Protein AF-A0AAD8AYY2-F1 (afdb_monomer)

Structure (mmCIF, N/CA/C/O backbone):
data_AF-A0AAD8AYY2-F1
#
_entry.id   AF-A0AAD8AYY2-F1
#
loop_
_atom_site.group_PDB
_atom_site.id
_atom_site.type_symbol
_atom_site.label_atom_id
_atom_site.label_alt_id
_atom_site.label_comp_id
_atom_site.label_asym_id
_atom_site.label_entity_id
_atom_site.label_seq_id
_atom_site.pdbx_PDB_ins_code
_atom_site.Cartn_x
_atom_site.Cartn_y
_atom_site.Cartn_z
_atom_site.occupancy
_atom_site.B_iso_or_equiv
_atom_site.auth_seq_id
_atom_site.auth_comp_id
_atom_site.auth_asym_id
_atom_site.auth_atom_id
_atom_site.pdbx_PDB_model_num
ATOM 1 N N . MET A 1 1 ? -28.891 33.259 -24.095 1.00 40.88 1 MET A N 1
ATOM 2 C CA . MET A 1 1 ? -28.021 34.438 -24.262 1.00 40.88 1 MET A CA 1
ATOM 3 C C . MET A 1 1 ? -26.635 33.946 -24.629 1.00 40.88 1 MET A C 1
ATOM 5 O O . MET A 1 1 ? -25.953 33.370 -23.795 1.00 40.88 1 MET A O 1
ATOM 9 N N . THR A 1 2 ? -26.311 34.085 -25.911 1.00 35.06 2 THR A N 1
ATOM 10 C CA . THR A 1 2 ? -24.965 34.181 -26.503 1.00 35.06 2 THR A CA 1
ATOM 11 C C . THR A 1 2 ? -24.118 35.207 -25.722 1.00 35.06 2 THR A C 1
ATOM 13 O O . THR A 1 2 ? -24.692 36.100 -25.109 1.00 35.06 2 THR A O 1
ATOM 16 N N . THR A 1 3 ? -22.789 35.113 -25.632 1.00 33.78 3 THR A N 1
ATOM 17 C CA . THR A 1 3 ? -21.844 35.307 -26.747 1.00 33.78 3 THR A CA 1
ATOM 18 C C . THR A 1 3 ? -20.438 34.762 -26.448 1.00 33.78 3 THR A C 1
ATOM 20 O O . THR A 1 3 ? -19.913 34.939 -25.351 1.00 33.78 3 THR A O 1
ATOM 23 N N . LEU A 1 4 ? -19.837 34.173 -27.486 1.00 36.28 4 LEU A N 1
ATOM 24 C CA . LEU A 1 4 ? -18.397 34.025 -27.720 1.00 36.28 4 LEU A CA 1
ATOM 25 C C . LEU A 1 4 ? -17.729 35.401 -27.888 1.00 36.28 4 LEU A C 1
ATOM 27 O O . LEU A 1 4 ? -18.353 36.313 -28.432 1.00 36.28 4 LEU A O 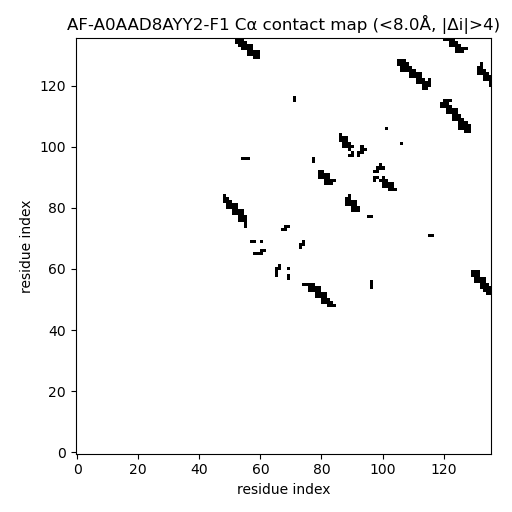1
ATOM 31 N N . THR A 1 5 ? -16.451 35.511 -27.529 1.00 38.94 5 THR A N 1
ATOM 32 C CA . THR A 1 5 ? -15.589 36.622 -27.956 1.00 38.94 5 THR A CA 1
ATOM 33 C C . THR A 1 5 ? -14.303 36.067 -28.563 1.00 38.94 5 THR A C 1
ATOM 35 O O . THR A 1 5 ? -13.390 35.652 -27.853 1.00 38.94 5 THR A O 1
ATOM 38 N N . ASP A 1 6 ? -14.279 36.055 -29.896 1.00 32.97 6 ASP A N 1
ATOM 39 C CA . ASP A 1 6 ? -13.085 36.038 -30.742 1.00 32.97 6 ASP A CA 1
ATOM 40 C C . ASP A 1 6 ? -12.404 37.414 -30.701 1.00 32.97 6 ASP A C 1
ATOM 42 O O . ASP A 1 6 ? -13.086 38.442 -30.701 1.00 32.97 6 ASP A O 1
ATOM 46 N N . CYS A 1 7 ? -11.069 37.446 -30.748 1.00 36.25 7 CYS A N 1
ATOM 47 C CA . CYS A 1 7 ? -10.320 38.666 -31.052 1.00 36.25 7 CYS A CA 1
ATOM 48 C C . CYS A 1 7 ? -9.511 38.486 -32.341 1.00 36.25 7 CYS A C 1
ATOM 50 O O . CYS A 1 7 ? -8.546 37.727 -32.414 1.00 36.25 7 CYS A O 1
ATOM 52 N N . THR A 1 8 ? -9.972 39.229 -33.343 1.00 34.06 8 THR A N 1
ATOM 53 C CA . THR A 1 8 ? -9.539 39.332 -34.735 1.00 34.06 8 THR A CA 1
ATOM 54 C C . THR A 1 8 ? -8.221 40.093 -34.918 1.00 34.06 8 THR A C 1
ATOM 56 O O . THR A 1 8 ? -7.891 41.020 -34.181 1.00 34.06 8 THR A O 1
ATOM 59 N N . ILE A 1 9 ? -7.515 39.697 -35.979 1.00 37.50 9 ILE A N 1
ATOM 60 C CA . ILE A 1 9 ? -6.328 40.298 -36.600 1.00 37.50 9 ILE A CA 1
ATOM 61 C C . ILE A 1 9 ? -6.602 41.733 -37.086 1.00 37.50 9 ILE A C 1
ATOM 63 O O . ILE A 1 9 ? -7.576 41.974 -37.795 1.00 37.50 9 ILE A O 1
ATOM 67 N N . GLY A 1 10 ? -5.692 42.664 -36.788 1.00 32.69 10 GLY A N 1
ATOM 68 C CA . GLY A 1 10 ? -5.649 44.005 -37.378 1.00 32.69 10 GLY A CA 1
ATOM 69 C C . GLY A 1 10 ? -4.328 44.243 -38.109 1.00 32.69 10 GLY A C 1
ATOM 70 O O . GLY A 1 10 ? -3.264 44.214 -37.495 1.00 32.69 10 GLY A O 1
ATOM 71 N N . SER A 1 11 ? -4.415 44.462 -39.420 1.00 31.16 11 SER A N 1
ATOM 72 C CA . SER A 1 11 ? -3.308 44.739 -40.339 1.00 31.16 11 SER A CA 1
ATOM 73 C C . SER A 1 11 ? -3.083 46.244 -40.560 1.00 31.16 11 SER A C 1
ATOM 75 O O . SER A 1 11 ? -4.029 47.024 -40.546 1.00 31.16 11 SER A O 1
ATOM 77 N N . THR A 1 12 ? -1.832 46.568 -40.921 1.00 32.69 12 THR A N 1
ATOM 78 C CA . THR A 1 12 ? -1.355 47.622 -41.853 1.00 32.69 12 THR A CA 1
ATOM 79 C C . THR A 1 12 ? -1.544 49.110 -41.541 1.00 32.69 12 THR A C 1
ATOM 81 O O . THR A 1 12 ? -2.655 49.620 -41.586 1.00 32.69 12 THR A O 1
ATOM 84 N N . THR A 1 13 ? -0.413 49.829 -41.523 1.00 33.78 13 THR A N 1
ATOM 85 C CA . THR A 1 13 ? -0.248 51.110 -42.238 1.00 33.78 13 THR A CA 1
ATOM 86 C C . THR A 1 13 ? 1.161 51.217 -42.829 1.00 33.78 13 THR A C 1
ATOM 88 O O . THR A 1 13 ? 2.159 50.948 -42.162 1.00 33.78 13 THR A O 1
ATOM 91 N N . THR A 1 14 ? 1.175 51.568 -44.111 1.00 35.59 14 THR A N 1
ATOM 92 C CA . THR A 1 14 ? 2.285 51.803 -45.045 1.00 35.59 14 THR A CA 1
ATOM 93 C C . THR A 1 14 ? 2.824 53.225 -44.898 1.00 35.59 14 THR A C 1
ATOM 95 O O . THR A 1 14 ? 2.015 54.113 -44.674 1.00 35.59 14 THR A O 1
ATOM 98 N N . ASP A 1 15 ? 4.120 53.455 -45.145 1.00 34.06 15 ASP A N 1
ATOM 99 C CA . ASP A 1 15 ? 4.583 54.689 -45.797 1.00 34.06 15 ASP A CA 1
ATOM 100 C C . ASP A 1 15 ? 5.902 54.482 -46.561 1.00 34.06 15 ASP A C 1
ATOM 102 O O . ASP A 1 15 ? 6.785 53.724 -46.159 1.00 34.06 15 ASP A O 1
ATOM 106 N N . ASN A 1 16 ? 5.967 55.130 -47.724 1.00 35.06 16 ASN A N 1
ATOM 107 C CA . ASN A 1 16 ? 6.874 54.900 -48.849 1.00 35.06 16 ASN A CA 1
ATOM 108 C C . ASN A 1 16 ? 7.894 56.045 -49.041 1.00 35.06 16 ASN A C 1
ATOM 110 O O . ASN A 1 16 ? 7.622 57.189 -48.690 1.00 35.06 16 ASN A O 1
ATOM 114 N N . ASN A 1 17 ? 8.954 55.713 -49.799 1.00 35.09 17 ASN A N 1
ATOM 115 C CA . ASN A 1 17 ? 9.801 56.541 -50.689 1.00 35.09 17 ASN A CA 1
ATOM 116 C C . ASN A 1 17 ? 11.207 56.958 -50.208 1.00 35.09 17 ASN A C 1
ATOM 118 O O . ASN A 1 17 ? 11.352 57.928 -49.474 1.00 35.09 17 ASN A O 1
ATOM 122 N N . ASN A 1 18 ? 12.249 56.347 -50.806 1.00 31.75 18 ASN A N 1
ATOM 123 C CA . ASN A 1 18 ? 13.247 57.053 -51.639 1.00 31.75 18 ASN A CA 1
ATOM 124 C C . ASN A 1 18 ? 14.066 56.067 -52.526 1.00 31.75 18 ASN A C 1
ATOM 126 O O . ASN A 1 18 ? 14.185 54.889 -52.205 1.00 31.75 18 ASN A O 1
ATOM 130 N N . ILE A 1 19 ? 14.585 56.539 -53.666 1.00 37.41 19 ILE A N 1
ATOM 131 C CA . ILE A 1 19 ? 14.986 55.787 -54.877 1.00 37.41 19 ILE A CA 1
ATOM 132 C C . ILE A 1 19 ? 16.510 55.482 -55.003 1.00 37.41 19 ILE A C 1
ATOM 134 O O . ILE A 1 19 ? 17.300 56.395 -54.816 1.00 37.41 19 ILE A O 1
ATOM 138 N N . LYS A 1 20 ? 16.838 54.224 -55.419 1.00 34.81 20 LYS A N 1
ATOM 139 C CA . LYS A 1 20 ? 17.960 53.601 -56.229 1.00 34.81 20 LYS A CA 1
ATOM 140 C C . LYS A 1 20 ? 19.448 54.041 -56.050 1.00 34.81 20 LYS A C 1
ATOM 142 O O . LYS A 1 20 ? 19.672 55.203 -55.755 1.00 34.81 20 LYS A O 1
ATOM 147 N N . PRO A 1 21 ? 20.488 53.194 -56.337 1.00 39.06 21 PRO A N 1
ATOM 148 C CA . PRO A 1 21 ? 20.553 52.205 -57.435 1.00 39.06 21 PRO A CA 1
ATOM 149 C C . PRO A 1 21 ? 21.248 50.843 -57.166 1.00 39.06 21 PRO A C 1
ATOM 151 O O . PRO A 1 21 ? 21.783 50.557 -56.104 1.00 39.06 21 PRO A O 1
AT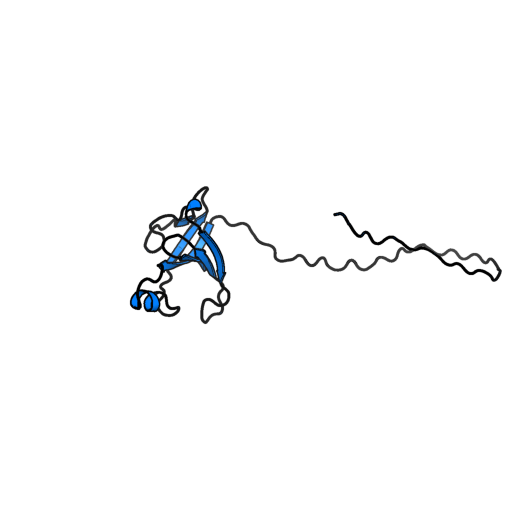OM 154 N N . LEU A 1 22 ? 21.170 50.010 -58.209 1.00 45.12 22 LEU A N 1
ATOM 155 C CA . LEU A 1 22 ? 21.664 48.646 -58.405 1.00 45.12 22 LEU A CA 1
ATOM 156 C C . LEU A 1 22 ? 23.199 48.525 -58.312 1.00 45.12 22 LEU A C 1
ATOM 158 O O . LEU A 1 22 ? 23.908 49.172 -59.080 1.00 45.12 22 LEU A O 1
ATOM 162 N N . SER A 1 23 ? 23.684 47.608 -57.476 1.00 40.25 23 SER A N 1
ATOM 163 C CA . SER A 1 23 ? 24.965 46.924 -57.672 1.00 40.25 23 SER A CA 1
ATOM 164 C C . SER A 1 23 ? 24.851 45.464 -57.229 1.00 40.25 23 SER A C 1
ATOM 166 O O . SER A 1 23 ? 24.357 45.142 -56.149 1.00 40.25 23 SER A O 1
ATOM 168 N N . GLU A 1 24 ? 25.253 44.577 -58.133 1.00 44.34 24 GLU A N 1
ATOM 169 C CA . GLU A 1 24 ? 25.382 43.140 -57.932 1.00 44.34 24 GLU A CA 1
ATOM 170 C C . GLU A 1 24 ? 26.362 42.836 -56.796 1.00 44.34 24 GLU A C 1
ATOM 172 O O . GLU A 1 24 ? 27.479 43.349 -56.780 1.00 44.34 24 GLU A O 1
ATOM 177 N N . MET A 1 25 ? 25.983 41.939 -55.888 1.00 38.97 25 MET A N 1
ATOM 178 C CA . MET A 1 25 ? 26.955 41.111 -55.182 1.00 38.97 25 MET A CA 1
ATOM 179 C C . MET A 1 25 ? 26.265 39.824 -54.735 1.00 38.97 25 MET A C 1
ATOM 181 O O . MET A 1 25 ? 25.338 39.820 -53.928 1.00 38.97 25 MET A O 1
ATOM 185 N N . THR A 1 26 ? 26.717 38.723 -55.314 1.00 47.38 26 THR A N 1
ATOM 186 C CA . THR A 1 26 ? 26.386 37.340 -54.978 1.00 47.38 26 THR A CA 1
ATOM 187 C C . THR A 1 26 ? 26.496 37.091 -53.470 1.00 47.38 26 THR A C 1
ATOM 189 O O . THR A 1 26 ? 27.598 37.061 -52.924 1.00 47.38 26 THR A O 1
ATOM 192 N N . GLY A 1 27 ? 25.362 36.900 -52.795 1.00 34.75 27 GLY A N 1
ATOM 193 C CA . GLY A 1 27 ? 25.295 36.569 -51.373 1.00 34.75 27 GLY A CA 1
ATOM 194 C C . GLY A 1 27 ? 24.557 35.253 -51.167 1.00 34.75 27 GLY A C 1
ATOM 195 O O . GLY A 1 27 ? 23.347 35.182 -51.354 1.00 34.75 27 GLY A O 1
ATOM 196 N N . SER A 1 28 ? 25.302 34.210 -50.806 1.00 48.53 28 SER A N 1
ATOM 197 C CA . SER A 1 28 ? 24.789 32.895 -50.412 1.00 48.53 28 SER A CA 1
ATOM 198 C C . SER A 1 28 ? 23.692 33.030 -49.346 1.00 48.53 28 SER A C 1
ATOM 200 O O . SER A 1 28 ? 23.923 33.616 -48.286 1.00 48.53 28 SER A O 1
ATOM 202 N N . VAL A 1 29 ? 22.504 32.479 -49.612 1.00 40.69 29 VAL A N 1
ATOM 203 C CA . VAL A 1 29 ? 21.403 32.393 -48.641 1.00 40.69 29 VAL A CA 1
ATOM 204 C C . VAL A 1 29 ? 21.779 31.359 -47.577 1.00 40.69 29 VAL A C 1
ATOM 206 O O . VAL A 1 29 ? 21.411 30.190 -47.659 1.00 40.69 29 VAL A O 1
ATOM 209 N N . HIS A 1 30 ? 22.529 31.775 -46.558 1.00 54.44 30 HIS A N 1
ATOM 210 C CA . HIS A 1 30 ? 22.638 31.004 -45.325 1.00 54.44 30 HIS A CA 1
ATOM 211 C C . HIS A 1 30 ? 21.380 31.263 -44.502 1.00 54.44 30 HIS A C 1
ATOM 213 O O . HIS A 1 30 ? 21.202 32.325 -43.908 1.00 54.44 30 HIS A O 1
ATOM 219 N N . SER A 1 31 ? 20.491 30.270 -44.492 1.00 54.41 31 SER A N 1
ATOM 220 C CA . SER A 1 31 ? 19.408 30.198 -43.514 1.00 54.41 31 SER A CA 1
ATOM 221 C C . SER A 1 31 ? 20.016 30.295 -42.109 1.00 54.41 31 SER A C 1
ATOM 223 O O . SER A 1 31 ? 20.990 29.584 -41.844 1.00 54.41 31 SER A O 1
ATOM 225 N N . PRO A 1 32 ? 19.491 31.127 -41.193 1.00 51.84 32 PRO A N 1
ATOM 226 C CA . PRO A 1 32 ? 19.959 31.115 -39.819 1.00 51.84 32 PRO A CA 1
ATOM 227 C C . PRO A 1 32 ? 19.558 29.773 -39.201 1.00 51.84 32 PRO A C 1
ATOM 229 O O . PRO A 1 32 ? 18.406 29.566 -38.823 1.00 51.84 32 PRO A O 1
ATOM 232 N N . THR A 1 33 ? 20.503 28.835 -39.113 1.00 60.81 33 THR A N 1
ATOM 233 C CA . THR A 1 33 ? 20.370 27.662 -38.250 1.00 60.81 33 THR A CA 1
ATOM 234 C C . THR A 1 33 ? 20.326 28.168 -36.821 1.00 60.81 33 THR A C 1
ATOM 236 O O . THR A 1 33 ? 21.356 28.393 -36.186 1.00 60.81 33 THR A O 1
ATOM 239 N N . SER A 1 34 ? 19.111 28.396 -36.332 1.00 66.69 34 SER A N 1
ATOM 240 C CA . SER A 1 34 ? 18.849 28.603 -34.919 1.00 66.69 34 SER A CA 1
ATOM 241 C C . SER A 1 34 ? 19.452 27.402 -34.183 1.00 66.69 34 SER A C 1
ATOM 243 O O . SER A 1 34 ? 19.163 26.264 -34.573 1.00 66.69 34 SER A O 1
ATOM 245 N N . PRO A 1 35 ? 20.303 27.596 -33.161 1.00 64.75 35 PRO A N 1
ATOM 246 C CA . PRO A 1 35 ? 20.764 26.479 -32.357 1.00 64.75 35 PRO A CA 1
ATOM 247 C C . PRO A 1 35 ? 19.527 25.806 -31.765 1.00 64.75 35 PRO A C 1
ATOM 249 O O . PRO A 1 35 ? 18.757 26.422 -31.027 1.00 64.75 35 PRO A O 1
ATOM 252 N N . LYS A 1 36 ? 19.292 24.557 -32.174 1.00 65.69 36 LYS A N 1
ATOM 253 C CA . LYS A 1 36 ? 18.173 23.739 -31.713 1.00 65.69 36 LYS A CA 1
ATOM 254 C C . LYS A 1 36 ? 18.318 23.639 -30.197 1.00 65.69 36 LYS A C 1
ATOM 256 O O . LYS A 1 36 ? 19.254 22.998 -29.720 1.00 65.69 36 LYS A O 1
ATOM 261 N N . ALA A 1 37 ? 17.457 24.338 -29.456 1.00 68.19 37 ALA A N 1
ATOM 262 C CA . ALA A 1 37 ? 17.470 24.280 -28.002 1.00 68.19 37 ALA A CA 1
ATOM 263 C C . ALA A 1 37 ? 17.421 22.801 -27.586 1.00 68.19 37 ALA A C 1
ATOM 265 O O . ALA A 1 37 ? 16.656 22.038 -28.192 1.00 68.19 37 ALA A O 1
ATOM 266 N N . PRO A 1 38 ? 18.248 22.361 -26.623 1.00 67.38 38 PRO A N 1
ATOM 267 C CA . PRO A 1 38 ? 18.218 20.977 -26.191 1.00 67.38 38 PRO A CA 1
ATOM 268 C C . PRO A 1 38 ? 16.795 20.667 -25.729 1.00 67.38 38 PRO A C 1
ATOM 270 O O . PRO A 1 38 ? 16.271 21.328 -24.832 1.00 67.38 38 PRO A O 1
ATOM 273 N N . MET A 1 39 ? 16.153 19.696 -26.386 1.00 69.75 39 MET A N 1
ATOM 274 C CA . MET A 1 39 ? 14.872 19.155 -25.943 1.00 69.75 39 MET A CA 1
ATOM 275 C C . MET A 1 39 ? 15.061 18.713 -24.497 1.00 69.75 39 MET A C 1
ATOM 277 O O . MET A 1 39 ? 15.738 17.719 -24.236 1.00 69.75 39 MET A O 1
ATOM 281 N N . GLN A 1 40 ? 14.495 19.466 -23.555 1.00 66.75 40 GLN A N 1
ATOM 282 C CA . GLN A 1 40 ? 14.406 19.030 -22.172 1.00 66.75 40 GLN A CA 1
ATOM 283 C C . GLN A 1 40 ? 13.468 17.826 -22.157 1.00 66.75 40 GLN A C 1
ATOM 285 O O . GLN A 1 40 ? 12.247 17.957 -22.123 1.00 66.75 40 GLN A O 1
ATOM 290 N N . THR A 1 41 ? 14.033 16.626 -22.263 1.00 77.00 41 THR A N 1
ATOM 291 C CA . THR A 1 41 ? 13.281 15.405 -22.007 1.00 77.00 41 THR A CA 1
ATOM 292 C C . THR A 1 41 ? 12.934 15.404 -20.530 1.00 77.00 41 THR A C 1
ATOM 294 O O . THR A 1 41 ? 13.829 15.297 -19.691 1.00 77.00 41 THR A O 1
ATOM 297 N N . GLY A 1 42 ? 11.646 15.569 -20.230 1.00 82.50 42 GLY A N 1
ATOM 298 C CA . GLY A 1 42 ? 11.125 15.490 -18.873 1.00 82.50 42 GLY A CA 1
ATOM 299 C C . GLY A 1 42 ? 11.362 14.118 -18.225 1.00 82.50 42 GLY A C 1
ATOM 300 O O . GLY A 1 42 ? 11.940 13.217 -18.847 1.00 82.50 42 GLY A O 1
ATOM 301 N N . PRO A 1 43 ? 10.912 13.941 -16.972 1.00 83.56 43 PRO A N 1
ATOM 302 C CA . PRO A 1 43 ? 11.084 12.695 -16.237 1.00 83.56 43 PRO A CA 1
ATOM 303 C C . PRO A 1 43 ? 10.581 11.492 -17.044 1.00 83.56 43 PRO A C 1
ATOM 305 O O . PRO A 1 43 ? 9.429 11.450 -17.479 1.00 83.56 43 PRO A O 1
ATOM 308 N N . LYS A 1 44 ? 11.463 10.513 -17.263 1.00 87.44 44 LYS A N 1
ATOM 309 C CA . LYS A 1 44 ? 11.122 9.256 -17.933 1.00 87.44 44 LYS A CA 1
ATOM 310 C C . LYS A 1 44 ? 10.699 8.251 -16.872 1.00 87.44 44 LYS A C 1
ATOM 312 O O . LYS A 1 44 ? 11.495 7.910 -16.001 1.00 87.44 44 LYS A O 1
ATOM 317 N N . HIS A 1 45 ? 9.471 7.763 -16.966 1.00 85.88 45 HIS A N 1
ATOM 318 C CA . HIS A 1 45 ? 8.951 6.741 -16.064 1.00 85.88 45 HIS A CA 1
ATOM 319 C C . HIS A 1 45 ? 8.967 5.383 -16.763 1.00 85.88 45 HIS A C 1
ATOM 321 O O . HIS A 1 45 ? 8.647 5.284 -17.949 1.00 85.88 45 HIS A O 1
ATOM 327 N N . LYS A 1 46 ? 9.349 4.338 -16.028 1.00 91.81 46 LYS A N 1
ATOM 328 C CA . LYS A 1 46 ? 9.255 2.951 -16.483 1.00 91.81 46 LYS A CA 1
ATOM 329 C C . LYS A 1 46 ? 8.024 2.323 -15.847 1.00 91.81 46 LYS A C 1
ATOM 331 O O . LYS A 1 46 ? 7.846 2.422 -14.637 1.00 91.81 46 LYS A O 1
ATOM 336 N N . LEU A 1 47 ? 7.208 1.663 -16.660 1.00 91.88 47 LEU A N 1
ATOM 337 C CA . LEU A 1 47 ? 6.087 0.887 -16.153 1.00 91.88 47 LEU A CA 1
ATOM 338 C C . LEU A 1 47 ? 6.613 -0.350 -15.417 1.00 91.88 47 LEU A C 1
ATOM 340 O O . LEU A 1 47 ? 7.469 -1.073 -15.935 1.00 91.88 47 LEU A O 1
ATOM 344 N N . ILE A 1 48 ? 6.117 -0.556 -14.203 1.00 94.25 48 ILE A N 1
ATOM 345 C CA . ILE A 1 48 ? 6.443 -1.697 -13.355 1.00 94.25 48 ILE A CA 1
ATOM 346 C C . ILE A 1 48 ? 5.152 -2.429 -13.006 1.00 94.25 48 ILE A C 1
ATOM 348 O O . ILE A 1 48 ? 4.124 -1.800 -12.775 1.00 94.25 48 ILE A O 1
ATOM 352 N N . TYR A 1 49 ? 5.230 -3.753 -12.975 1.00 96.06 49 TYR A N 1
ATOM 353 C CA . TYR A 1 49 ? 4.135 -4.630 -12.551 1.00 96.06 49 TYR A CA 1
ATOM 354 C C . TYR A 1 49 ? 4.525 -5.465 -11.337 1.00 96.06 49 TYR A C 1
ATOM 356 O O . TYR A 1 49 ? 3.689 -6.134 -10.747 1.00 96.06 49 TYR A O 1
ATOM 364 N N . GLU A 1 50 ? 5.804 -5.434 -10.972 1.00 96.62 50 GLU A N 1
ATOM 365 C CA . GLU A 1 50 ? 6.335 -6.167 -9.845 1.00 96.62 50 GLU A CA 1
ATOM 366 C C . GLU A 1 50 ? 7.503 -5.394 -9.232 1.00 96.62 50 GLU A C 1
ATOM 368 O O . GLU A 1 50 ? 8.351 -4.877 -9.968 1.00 96.62 50 GLU A O 1
ATOM 373 N N . ALA A 1 51 ? 7.533 -5.285 -7.904 1.00 95.38 51 ALA A N 1
ATOM 374 C CA . ALA A 1 51 ? 8.596 -4.593 -7.183 1.00 95.38 51 ALA A CA 1
ATOM 375 C C . ALA A 1 51 ? 8.725 -5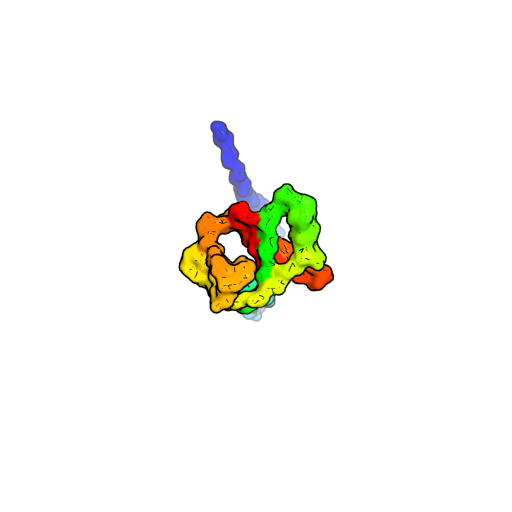.068 -5.733 1.00 95.38 51 ALA A C 1
ATOM 377 O O . ALA A 1 51 ? 7.725 -5.357 -5.074 1.00 95.38 51 ALA A O 1
ATOM 378 N N . ASP A 1 52 ? 9.957 -5.079 -5.228 1.00 95.94 52 ASP A N 1
ATOM 379 C CA . ASP A 1 52 ? 10.236 -5.155 -3.795 1.00 95.94 52 ASP A CA 1
ATOM 380 C C . ASP A 1 52 ? 10.026 -3.771 -3.170 1.00 95.94 52 ASP A C 1
ATOM 382 O O . ASP A 1 52 ? 10.668 -2.797 -3.567 1.00 95.94 52 ASP A O 1
ATOM 386 N N . VAL A 1 53 ? 9.116 -3.684 -2.203 1.00 93.94 53 VAL A N 1
ATOM 387 C CA . VAL A 1 53 ? 8.734 -2.445 -1.515 1.00 93.94 53 VAL A CA 1
ATOM 388 C C . VAL A 1 53 ? 8.567 -2.690 -0.019 1.00 93.94 53 VAL A C 1
ATOM 390 O O . VAL A 1 53 ? 8.363 -3.816 0.443 1.00 93.94 53 VAL A O 1
ATOM 393 N N . GLN A 1 54 ? 8.631 -1.620 0.761 1.00 93.94 54 GLN A N 1
ATOM 394 C CA . GLN A 1 54 ? 8.208 -1.629 2.153 1.00 93.94 54 GLN A CA 1
ATOM 395 C C . GLN A 1 54 ? 6.726 -1.262 2.229 1.00 93.94 54 GLN A C 1
ATOM 397 O O . GLN A 1 54 ? 6.292 -0.270 1.646 1.00 93.94 54 GLN A O 1
ATOM 402 N N . VAL A 1 55 ? 5.956 -2.048 2.979 1.00 93.44 55 VAL A N 1
ATOM 403 C CA . VAL A 1 55 ? 4.516 -1.868 3.162 1.00 93.44 55 VAL A CA 1
ATOM 404 C C . VAL A 1 55 ? 4.198 -1.524 4.609 1.00 93.44 55 VAL A C 1
ATOM 406 O O . VAL A 1 55 ? 4.724 -2.132 5.540 1.00 93.44 55 VAL A O 1
ATOM 409 N N . CYS A 1 56 ? 3.305 -0.561 4.808 1.00 91.62 56 CYS A N 1
ATOM 410 C CA . CYS A 1 56 ? 2.733 -0.247 6.111 1.00 91.62 56 CYS A CA 1
ATOM 411 C C . CYS A 1 56 ? 1.213 -0.122 5.995 1.00 91.62 56 CYS A C 1
ATOM 413 O O . CYS A 1 56 ? 0.709 0.547 5.091 1.00 91.62 56 CYS A O 1
ATOM 415 N N . ARG A 1 57 ? 0.477 -0.738 6.924 1.00 90.25 57 ARG A N 1
ATOM 416 C CA . ARG A 1 57 ? -0.983 -0.628 6.993 1.00 90.25 57 ARG A CA 1
ATOM 417 C C . ARG A 1 57 ? -1.402 0.320 8.108 1.00 90.25 57 ARG A C 1
ATOM 419 O O . ARG A 1 57 ? -0.953 0.195 9.245 1.00 90.25 57 ARG A O 1
ATOM 426 N N . LEU A 1 58 ? -2.305 1.240 7.787 1.00 88.06 58 LEU A N 1
ATOM 427 C CA . LEU A 1 58 ? -2.967 2.114 8.747 1.00 88.06 58 LEU A CA 1
ATOM 428 C C . LEU A 1 58 ? -4.444 1.766 8.789 1.00 88.06 58 LEU A C 1
ATOM 430 O O . LEU A 1 58 ? -5.124 1.908 7.783 1.00 88.06 58 LEU A O 1
ATOM 434 N N . ASN A 1 59 ? -4.962 1.380 9.948 1.00 85.44 59 ASN A N 1
ATOM 435 C CA . ASN A 1 59 ? -6.404 1.188 10.104 1.00 85.44 59 ASN A CA 1
ATOM 436 C C . ASN A 1 59 ? -7.089 2.542 10.317 1.00 85.44 59 ASN A C 1
ATOM 438 O O . ASN A 1 59 ? -6.509 3.424 10.960 1.00 85.44 59 ASN A O 1
ATOM 442 N N . HIS A 1 60 ? -8.334 2.700 9.861 1.00 78.44 60 HIS A N 1
ATOM 443 C CA . HIS A 1 60 ? -9.143 3.867 10.218 1.00 78.44 60 HIS A CA 1
ATOM 444 C C . HIS A 1 60 ? -9.146 4.059 11.747 1.00 78.44 60 HIS A C 1
ATOM 446 O O . HIS A 1 60 ? -9.520 3.174 12.520 1.00 78.44 60 HIS A O 1
ATOM 452 N N . THR A 1 61 ? -8.660 5.211 12.210 1.00 66.81 61 THR A N 1
ATOM 453 C CA . THR A 1 61 ? -8.454 5.491 13.634 1.00 66.81 61 THR A CA 1
ATOM 454 C C . THR A 1 61 ? -9.786 5.682 14.346 1.00 66.81 61 THR A C 1
ATOM 456 O O . THR A 1 61 ? -10.355 6.768 14.345 1.00 66.81 61 THR A O 1
ATOM 459 N N . ARG A 1 62 ? -10.270 4.632 15.016 1.00 66.94 62 ARG A N 1
ATOM 460 C CA . ARG A 1 62 ? -11.494 4.700 15.834 1.00 66.94 62 ARG A CA 1
ATOM 461 C C . ARG A 1 62 ? -11.225 4.999 17.317 1.00 66.94 62 ARG A C 1
ATOM 463 O O . ARG A 1 62 ? -12.133 5.426 18.016 1.00 66.94 62 ARG A O 1
ATOM 470 N N . THR A 1 63 ? -9.984 4.835 17.798 1.00 72.69 63 THR A N 1
ATOM 471 C CA . THR A 1 63 ? -9.606 5.035 19.217 1.00 72.69 63 THR A CA 1
ATOM 472 C C . THR A 1 63 ? -8.301 5.830 19.387 1.00 72.69 63 THR A C 1
ATOM 474 O O . THR A 1 63 ? -7.511 5.952 18.449 1.00 72.69 63 THR A O 1
ATOM 477 N N . ILE A 1 64 ? -8.042 6.358 20.594 1.00 74.38 64 ILE A N 1
ATOM 478 C CA . ILE A 1 64 ? -6.782 7.055 20.936 1.00 74.38 64 ILE A CA 1
ATOM 479 C C . ILE A 1 64 ? -5.571 6.121 20.778 1.00 74.38 64 ILE A C 1
ATOM 481 O O . ILE A 1 64 ? -4.551 6.535 20.233 1.00 74.38 64 ILE A O 1
ATOM 485 N N . VAL A 1 65 ? -5.700 4.845 21.156 1.00 72.00 65 VAL A N 1
ATOM 486 C CA . VAL A 1 65 ? -4.648 3.833 20.954 1.00 72.00 65 VAL A CA 1
ATOM 487 C C . VAL A 1 65 ? -4.365 3.644 19.466 1.00 72.00 65 VAL A C 1
ATOM 489 O O . VAL A 1 65 ? -3.208 3.662 19.053 1.00 72.00 65 VAL A O 1
ATOM 492 N N . SER A 1 66 ? -5.407 3.570 18.631 1.00 68.12 66 SER A N 1
ATOM 493 C CA . SER A 1 66 ? -5.238 3.518 17.175 1.00 68.12 66 SER A CA 1
ATOM 494 C C . SER A 1 66 ? -4.528 4.765 16.646 1.00 68.12 66 SER A C 1
ATOM 496 O O . SER A 1 66 ? -3.708 4.649 15.744 1.00 68.12 66 SER A O 1
ATOM 498 N N . LYS A 1 67 ? -4.793 5.957 17.202 1.00 73.25 67 LYS A N 1
ATOM 499 C CA . LYS A 1 67 ? -4.077 7.192 16.826 1.00 73.25 67 LYS A CA 1
ATOM 500 C C . LYS A 1 67 ? -2.591 7.137 17.187 1.00 73.25 67 LYS A C 1
ATOM 502 O O . LYS A 1 67 ? -1.774 7.591 16.393 1.00 73.25 67 LYS A O 1
ATOM 507 N N . ILE A 1 68 ? -2.246 6.567 18.342 1.00 73.56 68 ILE A N 1
ATOM 508 C CA . ILE A 1 68 ? -0.856 6.392 18.787 1.00 73.56 68 ILE A CA 1
ATOM 509 C C . ILE A 1 68 ? -0.130 5.369 17.900 1.00 73.56 68 ILE A C 1
ATOM 511 O O . ILE A 1 68 ? 0.940 5.675 17.379 1.00 73.56 68 ILE A O 1
ATOM 515 N N . MET A 1 69 ? -0.729 4.203 17.643 1.00 66.69 69 MET A N 1
ATOM 516 C CA . MET A 1 69 ? -0.146 3.160 16.782 1.00 66.69 69 MET A CA 1
ATOM 517 C C . MET A 1 69 ? -0.015 3.607 15.324 1.00 66.69 69 MET A C 1
ATOM 519 O O . MET A 1 69 ? 0.987 3.338 14.670 1.00 66.69 69 MET A O 1
ATOM 523 N N . ASN A 1 70 ? -0.994 4.367 14.830 1.00 69.12 70 ASN A N 1
ATOM 524 C CA . ASN A 1 70 ? -0.931 4.990 13.515 1.00 69.12 70 ASN A CA 1
ATOM 525 C C . ASN A 1 70 ? -0.112 6.284 13.516 1.00 69.12 70 ASN A C 1
ATOM 527 O O . ASN A 1 70 ? -0.101 6.967 12.494 1.00 69.12 70 ASN A O 1
ATOM 531 N N . SER A 1 71 ? 0.550 6.671 14.608 1.00 74.75 71 SER A N 1
ATOM 532 C CA . SER A 1 71 ? 1.487 7.793 14.581 1.00 74.75 71 SER A CA 1
ATOM 533 C C . SER A 1 71 ? 2.752 7.393 13.824 1.00 74.75 71 SER A C 1
ATOM 535 O O . SER A 1 71 ? 3.136 6.226 13.788 1.00 74.75 71 SER A O 1
ATOM 537 N N . ARG A 1 72 ? 3.438 8.372 13.230 1.00 70.38 72 ARG A N 1
ATOM 538 C CA . ARG A 1 72 ? 4.636 8.137 12.407 1.00 70.38 72 ARG A CA 1
ATOM 539 C C . ARG A 1 72 ? 5.735 7.303 13.084 1.00 70.38 72 ARG A C 1
ATOM 541 O O . ARG A 1 72 ? 6.523 6.692 12.380 1.00 70.38 72 ARG A O 1
ATOM 548 N N . TYR A 1 73 ? 5.791 7.295 14.415 1.00 65.19 73 TYR A N 1
ATOM 549 C CA . TYR A 1 73 ? 6.889 6.706 15.182 1.00 65.19 73 TYR A CA 1
ATOM 550 C C . TYR A 1 73 ? 6.680 5.244 15.579 1.00 65.19 73 TYR A C 1
ATOM 552 O O . TYR A 1 73 ? 7.647 4.578 15.924 1.00 65.19 73 TYR A O 1
ATOM 560 N N . LEU A 1 74 ? 5.439 4.753 15.556 1.00 68.75 74 LEU A N 1
ATOM 561 C CA . LEU A 1 74 ? 5.096 3.395 16.004 1.00 68.75 74 LEU A CA 1
ATOM 562 C C . LEU A 1 74 ? 4.607 2.495 14.867 1.00 68.75 74 LEU A C 1
ATOM 564 O O . LEU A 1 74 ? 4.265 1.334 15.087 1.00 68.75 74 LEU A O 1
ATOM 568 N N . ARG A 1 75 ? 4.588 3.023 13.642 1.00 78.62 75 ARG A N 1
ATOM 569 C CA . ARG A 1 75 ? 4.250 2.262 12.445 1.00 78.62 75 ARG A CA 1
ATOM 570 C C . ARG A 1 75 ? 5.346 1.251 12.146 1.00 78.62 75 ARG A C 1
ATOM 572 O O . ARG A 1 75 ? 6.522 1.594 12.051 1.00 78.62 75 ARG A O 1
ATOM 579 N N . ARG A 1 76 ? 4.929 0.008 11.947 1.00 86.62 76 ARG A N 1
ATOM 580 C CA . ARG A 1 76 ? 5.778 -1.069 11.449 1.00 86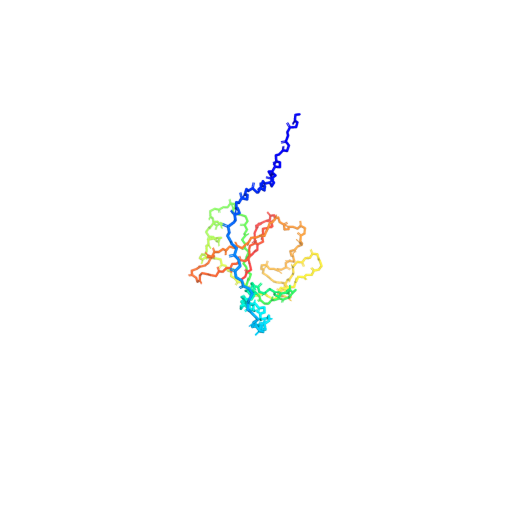.62 76 ARG A CA 1
ATOM 581 C C . ARG A 1 76 ? 5.766 -1.048 9.922 1.00 86.62 76 ARG A C 1
ATOM 583 O O . ARG A 1 76 ? 4.715 -0.818 9.325 1.00 86.62 76 ARG A O 1
ATOM 590 N N . TRP A 1 77 ? 6.925 -1.293 9.324 1.00 90.31 77 TRP A N 1
ATOM 591 C CA . TRP A 1 77 ? 7.078 -1.543 7.895 1.00 90.31 77 TRP A CA 1
ATOM 592 C C . TRP A 1 77 ? 7.471 -3.001 7.686 1.00 90.31 77 TRP A C 1
ATOM 594 O O . TRP A 1 77 ? 8.275 -3.541 8.447 1.00 90.31 77 TRP A O 1
ATOM 604 N N . GLU A 1 78 ? 6.901 -3.629 6.667 1.00 93.44 78 GLU A N 1
ATOM 605 C CA . GLU A 1 78 ? 7.176 -5.013 6.285 1.00 93.44 78 GLU A CA 1
ATOM 606 C C . GLU A 1 78 ? 7.697 -5.040 4.848 1.00 93.44 78 GLU A C 1
ATOM 608 O O . GLU A 1 78 ? 7.213 -4.294 4.000 1.00 93.44 78 GLU A O 1
ATOM 613 N N . SER A 1 79 ? 8.712 -5.855 4.563 1.00 95.06 79 SER A N 1
ATOM 614 C CA . SER A 1 79 ? 9.219 -6.009 3.195 1.00 95.06 79 SER A CA 1
ATOM 615 C C . SER A 1 79 ? 8.336 -6.981 2.427 1.00 95.06 79 SER A C 1
ATOM 617 O O . SER A 1 79 ? 8.156 -8.117 2.860 1.00 95.06 79 SER A O 1
ATOM 619 N N . HIS A 1 80 ? 7.841 -6.553 1.272 1.00 96.19 80 HIS A N 1
ATOM 620 C CA . HIS A 1 80 ? 7.032 -7.376 0.387 1.00 96.19 80 HIS A CA 1
ATOM 621 C C . HIS A 1 80 ? 7.498 -7.227 -1.051 1.00 96.19 80 HIS A C 1
ATOM 623 O O . HIS A 1 80 ? 7.815 -6.130 -1.503 1.00 96.19 80 HIS A O 1
ATOM 629 N N . ARG A 1 81 ? 7.420 -8.322 -1.801 1.00 96.75 81 ARG A N 1
ATOM 630 C CA . ARG A 1 81 ? 7.402 -8.265 -3.258 1.00 96.75 81 ARG A CA 1
ATOM 631 C C . ARG A 1 81 ? 5.954 -8.181 -3.713 1.00 96.75 81 ARG A C 1
ATOM 633 O O . ARG A 1 81 ? 5.168 -9.093 -3.445 1.00 96.75 81 ARG A O 1
ATOM 640 N N . ILE A 1 82 ? 5.590 -7.055 -4.310 1.00 96.94 82 ILE A N 1
ATOM 641 C CA . ILE A 1 82 ? 4.230 -6.746 -4.747 1.00 96.94 82 ILE A CA 1
ATOM 642 C C . ILE A 1 82 ? 4.107 -6.996 -6.233 1.00 96.94 82 ILE A C 1
ATOM 644 O O . ILE A 1 82 ? 4.952 -6.545 -6.997 1.00 96.94 82 ILE A O 1
ATOM 648 N N . VAL A 1 83 ? 3.032 -7.676 -6.619 1.00 97.75 83 VAL A N 1
ATOM 649 C CA . VAL A 1 83 ? 2.628 -7.910 -8.003 1.00 97.75 83 VAL A CA 1
ATOM 650 C C . VAL A 1 83 ? 1.321 -7.164 -8.250 1.00 97.75 83 VAL A C 1
ATOM 652 O O . VAL A 1 83 ? 0.354 -7.322 -7.500 1.00 97.75 83 VAL A O 1
ATOM 655 N N . LEU A 1 84 ? 1.310 -6.348 -9.299 1.00 97.31 84 LEU A N 1
ATOM 656 C CA . LEU A 1 84 ? 0.131 -5.690 -9.844 1.00 97.31 84 LEU A CA 1
ATOM 657 C C . LEU A 1 84 ? -0.494 -6.634 -10.869 1.00 97.31 84 LEU A C 1
ATOM 659 O O . LEU A 1 84 ? -0.053 -6.701 -12.018 1.00 97.31 84 LEU A O 1
ATOM 663 N N . ASP A 1 85 ? -1.477 -7.406 -10.421 1.00 96.31 85 ASP A N 1
ATOM 664 C CA . ASP A 1 85 ? -2.203 -8.357 -11.256 1.00 96.31 85 ASP A CA 1
ATOM 665 C C . ASP A 1 85 ? -3.347 -7.646 -12.003 1.00 96.31 85 ASP A C 1
ATOM 667 O O . ASP A 1 85 ? -3.470 -6.419 -11.958 1.00 96.31 85 ASP A O 1
ATOM 671 N N . HIS A 1 86 ? -4.197 -8.401 -12.699 1.00 96.62 86 HIS A N 1
ATOM 672 C CA . HIS A 1 86 ? -5.279 -7.837 -13.509 1.00 96.62 86 HIS A CA 1
ATOM 673 C C . HIS A 1 86 ? -6.330 -7.071 -12.685 1.00 96.62 86 HIS A C 1
ATOM 675 O O . HIS A 1 86 ? -6.740 -5.983 -13.086 1.00 96.62 86 HIS A O 1
ATOM 681 N N . ASN A 1 87 ? -6.733 -7.614 -11.529 1.00 97.75 87 ASN A N 1
ATOM 682 C CA . ASN A 1 87 ? -7.842 -7.086 -10.715 1.00 97.75 87 ASN A CA 1
ATOM 683 C C . ASN A 1 87 ? -7.449 -6.722 -9.278 1.00 97.75 87 ASN A C 1
ATOM 685 O O . ASN A 1 87 ? -8.266 -6.182 -8.528 1.00 97.75 87 ASN A O 1
ATOM 689 N N . GLU A 1 88 ? -6.224 -7.039 -8.876 1.00 97.69 88 GLU A N 1
ATOM 690 C CA . GLU A 1 88 ? -5.772 -6.882 -7.503 1.00 97.69 88 GLU A CA 1
ATOM 691 C C . GLU A 1 88 ? -4.267 -6.655 -7.426 1.00 97.69 88 GLU A C 1
ATOM 693 O O . GLU A 1 88 ? -3.494 -7.058 -8.296 1.00 97.69 88 GLU A O 1
ATOM 698 N N . MET A 1 89 ? -3.859 -6.035 -6.327 1.00 97.06 89 MET A N 1
ATOM 699 C CA . MET A 1 89 ? -2.474 -5.939 -5.907 1.00 97.06 89 MET A CA 1
ATOM 700 C C . MET A 1 89 ? -2.229 -6.960 -4.799 1.00 97.06 89 MET A C 1
ATOM 702 O O . MET A 1 89 ? -2.894 -6.926 -3.763 1.00 97.06 89 MET A O 1
ATOM 706 N N . ARG A 1 90 ? -1.246 -7.842 -4.973 1.00 97.31 90 ARG A N 1
ATOM 707 C CA . ARG A 1 90 ? -0.953 -8.912 -4.007 1.00 97.31 90 ARG A CA 1
ATOM 708 C C . ARG A 1 90 ? 0.529 -9.008 -3.690 1.00 97.31 90 ARG A C 1
ATOM 710 O O . ARG A 1 90 ? 1.371 -8.646 -4.509 1.00 97.31 90 ARG A O 1
ATOM 717 N N . SER A 1 91 ? 0.853 -9.534 -2.513 1.00 97.06 91 SER A N 1
ATOM 718 C CA . SER A 1 91 ? 2.230 -9.891 -2.180 1.00 97.06 91 SER A CA 1
ATOM 719 C C . SER A 1 91 ? 2.541 -11.327 -2.606 1.00 97.06 91 SER A C 1
ATOM 721 O O . SER A 1 91 ? 1.694 -12.209 -2.481 1.00 97.06 91 SER A O 1
ATOM 723 N N . THR A 1 92 ? 3.764 -11.593 -3.072 1.00 95.88 92 THR A N 1
ATOM 724 C CA . THR A 1 92 ? 4.249 -12.974 -3.261 1.00 95.88 92 THR A CA 1
ATOM 725 C C . THR A 1 92 ? 4.580 -13.662 -1.933 1.00 95.88 92 THR A C 1
ATOM 727 O O . THR A 1 92 ? 4.771 -14.874 -1.904 1.00 95.88 92 THR A O 1
ATOM 730 N N . THR A 1 93 ? 4.646 -12.903 -0.837 1.00 91.50 93 THR A N 1
ATOM 731 C CA . THR A 1 93 ? 4.776 -13.385 0.543 1.00 91.50 93 THR A CA 1
ATOM 732 C C . THR A 1 93 ? 3.547 -12.918 1.333 1.00 91.50 93 THR A C 1
ATOM 734 O O . THR A 1 93 ? 3.625 -11.907 2.039 1.00 91.50 93 THR A O 1
ATOM 737 N N . PRO A 1 94 ? 2.388 -13.585 1.163 1.00 86.62 94 PRO A N 1
ATOM 738 C CA . PRO A 1 94 ? 1.116 -13.144 1.726 1.00 86.62 94 PRO A CA 1
ATOM 739 C C . PRO A 1 94 ? 1.068 -13.410 3.234 1.00 86.62 94 PRO A C 1
ATOM 741 O O . PRO A 1 94 ? 0.529 -14.405 3.707 1.00 86.62 94 PRO A O 1
ATOM 744 N N . THR A 1 95 ? 1.665 -12.508 4.002 1.00 88.25 95 THR A N 1
ATOM 745 C CA . THR A 1 95 ? 1.683 -12.525 5.468 1.00 88.25 95 THR A CA 1
ATOM 746 C C . THR A 1 95 ? 1.503 -11.110 6.000 1.00 88.25 95 THR A C 1
ATOM 748 O O . THR A 1 95 ? 1.772 -10.146 5.284 1.00 88.25 95 THR A O 1
ATOM 751 N N . GLY A 1 96 ? 1.112 -10.969 7.266 1.00 88.88 96 GLY A N 1
ATOM 752 C CA . GLY A 1 96 ? 1.102 -9.667 7.934 1.00 88.88 96 GLY A CA 1
ATOM 753 C C . GLY A 1 96 ? 0.191 -8.662 7.227 1.00 88.88 96 GLY A C 1
ATOM 754 O O . GLY A 1 96 ? -0.998 -8.913 7.043 1.00 88.88 96 GLY A O 1
ATOM 755 N N . PHE A 1 97 ? 0.732 -7.512 6.826 1.00 86.88 97 PHE A N 1
ATOM 756 C CA . PHE A 1 97 ? -0.068 -6.431 6.240 1.00 86.88 97 PHE A CA 1
ATOM 757 C C . PHE A 1 97 ? -0.624 -6.707 4.843 1.00 86.88 97 PHE A C 1
ATOM 759 O O . PHE A 1 97 ? -1.561 -6.018 4.440 1.00 86.88 97 PHE A O 1
ATOM 766 N N . MET A 1 98 ? -0.092 -7.702 4.133 1.00 92.62 98 MET A N 1
ATOM 767 C CA . MET A 1 98 ? -0.587 -8.140 2.823 1.00 92.62 98 MET A CA 1
ATOM 768 C C . MET A 1 98 ? -0.875 -9.641 2.783 1.00 92.62 98 MET A C 1
ATOM 770 O O . MET A 1 98 ? -0.635 -10.299 1.775 1.00 92.62 98 MET A O 1
ATOM 774 N N . GLU A 1 99 ? -1.393 -10.185 3.888 1.00 93.88 99 GLU A N 1
ATOM 775 C CA . GLU 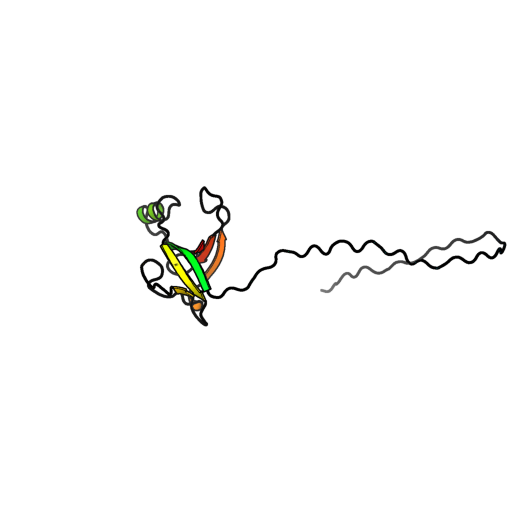A 1 99 ? -1.937 -11.549 3.932 1.00 93.88 99 GLU A CA 1
ATOM 776 C C . GLU A 1 99 ? -3.067 -11.748 2.912 1.00 93.88 99 GLU A C 1
ATOM 778 O O . GLU A 1 99 ? -3.143 -12.782 2.254 1.00 93.88 99 GLU A O 1
ATOM 783 N N . LEU A 1 100 ? -3.901 -10.721 2.732 1.00 93.94 100 LEU A N 1
ATOM 784 C CA . LEU A 1 100 ? -4.916 -10.665 1.688 1.00 93.94 100 LEU A CA 1
ATOM 785 C C . LEU A 1 100 ? -4.492 -9.681 0.598 1.00 93.94 100 LEU A C 1
ATOM 787 O O . LEU A 1 100 ? -3.917 -8.625 0.881 1.00 93.94 100 LEU A O 1
ATOM 791 N N . ALA A 1 101 ? -4.801 -10.026 -0.650 1.00 96.19 101 ALA A N 1
ATOM 792 C CA . ALA A 1 101 ? -4.665 -9.109 -1.769 1.00 96.19 101 ALA A CA 1
ATOM 793 C C . ALA A 1 101 ? -5.602 -7.904 -1.597 1.00 96.19 101 ALA A C 1
ATOM 795 O O . ALA A 1 101 ? -6.639 -7.993 -0.938 1.00 96.19 101 ALA A O 1
ATOM 796 N N . VAL A 1 102 ? -5.233 -6.778 -2.203 1.00 96.19 102 VAL A N 1
ATOM 797 C CA . VAL A 1 102 ? -6.047 -5.563 -2.262 1.00 96.19 102 VAL A CA 1
ATOM 798 C C . VAL A 1 102 ? -6.707 -5.511 -3.639 1.00 96.19 102 VAL A C 1
ATOM 800 O O . VAL A 1 102 ? -6.025 -5.191 -4.618 1.00 96.19 102 VAL A O 1
ATOM 803 N N . PRO A 1 103 ? -8.013 -5.806 -3.754 1.00 97.56 103 PRO A N 1
ATOM 804 C CA . PRO A 1 103 ? -8.725 -5.671 -5.016 1.00 97.56 103 PRO A CA 1
ATOM 805 C C . PRO A 1 103 ? -8.750 -4.210 -5.445 1.00 97.56 103 PRO A C 1
ATOM 807 O O . PRO A 1 103 ? -9.021 -3.330 -4.623 1.00 97.56 103 PRO A O 1
ATOM 810 N N . TYR A 1 104 ? -8.555 -3.932 -6.732 1.00 97.56 104 TYR A N 1
ATOM 811 C CA . TYR A 1 104 ? -8.610 -2.556 -7.230 1.00 97.56 104 TYR A CA 1
ATOM 812 C C . TYR A 1 104 ? -9.987 -1.92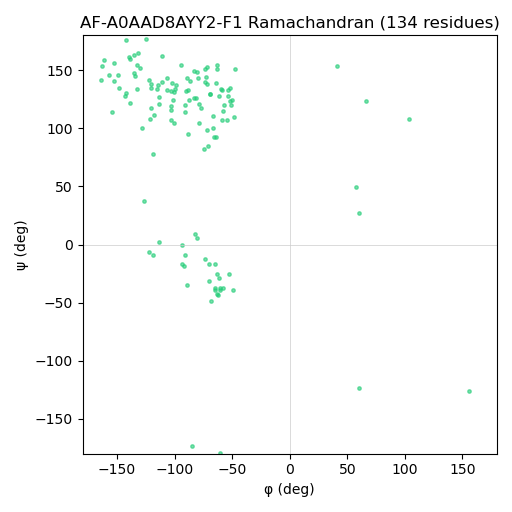0 -7.020 1.00 97.56 104 TYR A C 1
ATOM 814 O O . TYR A 1 104 ? -10.076 -0.723 -6.775 1.00 97.56 104 TYR A O 1
ATOM 822 N N . SER A 1 105 ? -11.054 -2.722 -7.006 1.00 97.69 105 SER A N 1
ATOM 823 C CA . SER A 1 105 ? -12.412 -2.266 -6.690 1.00 97.69 105 SER A CA 1
ATOM 824 C C . SER A 1 105 ? -12.589 -1.773 -5.250 1.00 97.69 105 SER A C 1
ATOM 826 O O . SER A 1 105 ? -13.587 -1.124 -4.960 1.00 97.69 105 SER A O 1
ATOM 828 N N . SER A 1 106 ? -11.663 -2.102 -4.341 1.00 96.31 106 SER A N 1
ATOM 829 C CA . SER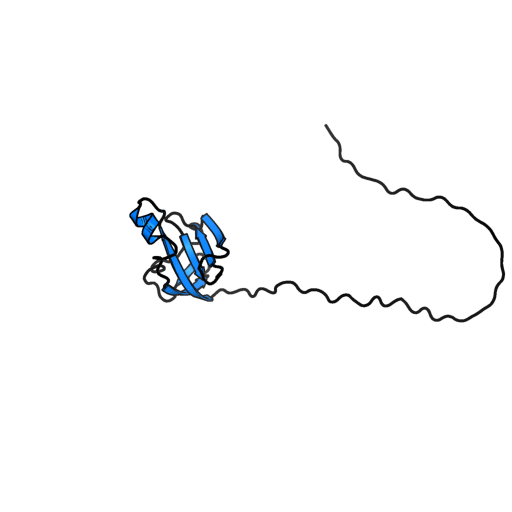 A 1 106 ? -11.676 -1.619 -2.952 1.00 96.31 106 SER A CA 1
ATOM 830 C C . SER A 1 106 ? -10.896 -0.318 -2.754 1.00 96.31 106 SER A C 1
ATOM 832 O O . SER A 1 106 ? -10.954 0.262 -1.669 1.00 96.31 106 SER A O 1
ATOM 834 N N . ILE A 1 107 ? -10.150 0.122 -3.774 1.00 97.12 107 ILE A N 1
ATOM 835 C CA . ILE A 1 107 ? -9.348 1.343 -3.719 1.00 97.12 107 ILE A CA 1
ATOM 836 C C . ILE A 1 107 ? -10.273 2.541 -3.889 1.00 97.12 107 ILE A C 1
ATOM 838 O O . ILE A 1 107 ? -10.907 2.717 -4.926 1.00 97.12 107 ILE A O 1
ATOM 842 N N . GLU A 1 108 ? -10.316 3.375 -2.860 1.00 97.00 108 GLU A N 1
ATOM 843 C CA . GLU A 1 108 ? -11.095 4.610 -2.848 1.00 97.00 108 GLU A CA 1
ATOM 844 C C . GLU A 1 108 ? -10.269 5.777 -3.391 1.00 97.00 108 GLU A C 1
ATOM 846 O O . GLU A 1 108 ? -10.810 6.659 -4.052 1.00 97.00 108 GLU A O 1
ATOM 851 N N . ASP A 1 109 ? -8.957 5.786 -3.119 1.00 96.62 109 ASP A N 1
ATOM 852 C CA . ASP A 1 109 ? -8.074 6.873 -3.544 1.00 96.62 109 ASP A CA 1
ATOM 853 C C . ASP A 1 109 ? -6.584 6.491 -3.543 1.00 96.62 109 ASP A C 1
ATOM 855 O O . ASP A 1 109 ? -6.165 5.586 -2.815 1.00 96.62 109 ASP A O 1
ATOM 859 N N . VAL A 1 110 ? -5.760 7.218 -4.306 1.00 95.88 110 VAL A N 1
ATOM 860 C CA . VAL A 1 110 ? -4.304 7.027 -4.394 1.00 95.88 110 VAL A CA 1
ATOM 861 C C . VAL A 1 110 ? -3.580 8.372 -4.418 1.00 95.88 110 VAL A C 1
ATOM 863 O O . VAL A 1 110 ? -3.759 9.177 -5.326 1.00 95.88 110 VAL A O 1
ATOM 866 N N . HIS A 1 111 ? -2.685 8.592 -3.453 1.00 93.38 111 HIS A N 1
ATOM 867 C CA . HIS A 1 111 ? -1.939 9.843 -3.325 1.00 93.38 111 HIS A CA 1
ATOM 868 C C . HIS A 1 111 ? -0.461 9.624 -3.047 1.00 93.38 111 HIS A C 1
ATOM 870 O O . HIS A 1 111 ? -0.072 8.719 -2.311 1.00 93.38 111 HIS A O 1
ATOM 876 N N . ILE A 1 112 ? 0.368 10.535 -3.547 1.00 90.88 112 ILE A N 1
ATOM 877 C CA . ILE A 1 112 ? 1.760 10.645 -3.118 1.00 90.88 112 ILE A CA 1
ATOM 878 C C . ILE A 1 112 ? 1.790 11.465 -1.832 1.00 90.88 112 ILE A C 1
ATOM 880 O O . ILE A 1 112 ? 1.297 12.593 -1.797 1.00 90.88 112 ILE A O 1
ATOM 884 N N . VAL A 1 113 ? 2.401 10.923 -0.782 1.00 87.81 113 VAL A N 1
ATOM 885 C CA . VAL A 1 113 ? 2.635 11.663 0.454 1.00 87.81 113 VAL A CA 1
ATOM 886 C C . VAL A 1 113 ? 4.092 12.086 0.521 1.00 87.81 113 VAL A C 1
ATOM 888 O O . VAL A 1 113 ? 5.004 11.286 0.740 1.00 87.81 113 VAL A O 1
ATOM 891 N N . SER A 1 114 ? 4.300 13.382 0.315 1.00 82.69 114 SER A N 1
ATOM 892 C CA . SER A 1 114 ? 5.599 14.031 0.451 1.00 82.69 114 SER A CA 1
ATOM 893 C C . SER A 1 114 ? 5.998 14.120 1.920 1.00 82.69 114 SER A C 1
ATOM 895 O O . SER A 1 114 ? 5.185 14.498 2.763 1.00 82.69 114 SER A O 1
ATOM 897 N N . ARG A 1 115 ? 7.274 13.847 2.217 1.00 74.88 115 ARG A N 1
ATOM 898 C CA . ARG A 1 115 ? 7.857 13.959 3.568 1.00 74.88 115 ARG A CA 1
ATOM 899 C C . ARG A 1 115 ? 7.138 13.097 4.609 1.00 74.88 115 ARG A C 1
ATOM 901 O O . ARG A 1 115 ? 6.763 13.571 5.682 1.00 74.88 115 ARG A O 1
ATOM 908 N N . TRP A 1 116 ? 6.935 11.827 4.276 1.00 69.19 116 TRP A N 1
ATOM 909 C CA . TRP A 1 116 ? 6.227 10.895 5.147 1.00 69.19 116 TRP A CA 1
ATOM 910 C C . TRP A 1 116 ? 7.022 10.515 6.409 1.00 69.19 116 TRP A C 1
ATOM 912 O O . TRP A 1 116 ? 6.425 10.284 7.464 1.00 69.19 116 TRP A O 1
ATOM 922 N N . ASP A 1 117 ? 8.357 10.490 6.324 1.00 70.62 117 ASP A N 1
ATOM 923 C CA . ASP A 1 117 ? 9.267 10.170 7.428 1.00 70.62 117 ASP A CA 1
ATOM 924 C C . ASP A 1 117 ? 10.322 11.269 7.684 1.00 70.62 117 ASP A C 1
ATOM 926 O O . ASP A 1 117 ? 10.412 12.278 6.977 1.00 70.62 117 ASP A O 1
ATOM 930 N N . ALA A 1 118 ? 11.138 11.071 8.726 1.00 66.50 118 ALA A N 1
ATOM 931 C CA . ALA A 1 118 ? 12.244 11.972 9.055 1.00 66.50 118 ALA A CA 1
ATOM 932 C C . ALA A 1 118 ? 13.327 12.024 7.955 1.00 66.50 118 ALA A C 1
ATOM 934 O O . ALA A 1 118 ? 14.004 13.041 7.819 1.00 66.50 118 ALA A O 1
ATOM 935 N N . GLY A 1 119 ? 13.452 10.969 7.146 1.00 70.69 119 GLY A N 1
ATOM 936 C CA . GLY A 1 119 ? 14.368 10.851 6.012 1.00 70.69 119 GLY A CA 1
ATOM 937 C C . GLY A 1 119 ? 13.874 11.487 4.709 1.00 70.69 119 GLY A C 1
ATOM 938 O O . GLY A 1 119 ? 14.518 11.297 3.682 1.00 70.69 119 GLY A O 1
ATOM 939 N N . GLN A 1 120 ? 12.767 12.243 4.730 1.00 60.50 120 GLN A N 1
ATOM 940 C CA . GLN A 1 120 ? 12.176 12.890 3.549 1.00 60.50 120 GLN A CA 1
ATOM 941 C C . GLN A 1 120 ? 11.751 11.904 2.451 1.00 60.50 120 GLN A C 1
ATOM 943 O O . GLN A 1 120 ? 11.703 12.267 1.275 1.00 60.50 120 GLN A O 1
ATOM 948 N N . LYS A 1 121 ? 11.414 10.665 2.812 1.00 74.88 121 LYS A N 1
ATOM 949 C CA . LYS A 1 121 ? 10.951 9.690 1.827 1.00 74.88 121 LYS A CA 1
ATOM 950 C C . LYS A 1 121 ? 9.530 10.013 1.369 1.00 74.88 121 LYS A C 1
ATOM 952 O O . LYS A 1 121 ? 8.675 10.424 2.161 1.00 74.88 121 LYS A O 1
ATOM 957 N N . PHE A 1 122 ? 9.298 9.846 0.071 1.00 79.69 122 PHE A N 1
ATOM 958 C CA . PHE A 1 122 ? 7.957 9.820 -0.499 1.00 79.69 122 PHE A CA 1
ATOM 959 C C . PHE A 1 122 ? 7.366 8.434 -0.265 1.00 79.69 122 PHE A C 1
ATOM 961 O O . PHE A 1 122 ? 8.087 7.442 -0.347 1.00 79.69 122 PHE A O 1
ATOM 968 N N . CYS A 1 123 ? 6.067 8.361 -0.001 1.00 88.44 123 CYS A N 1
ATOM 969 C CA . CYS A 1 123 ? 5.344 7.097 -0.053 1.00 88.44 123 CYS A CA 1
ATOM 970 C C . CYS A 1 123 ? 4.082 7.245 -0.898 1.00 88.44 123 CYS A C 1
ATOM 972 O O . CYS A 1 123 ? 3.510 8.334 -1.006 1.00 88.44 123 CYS A O 1
ATOM 974 N N . LEU A 1 124 ? 3.652 6.144 -1.503 1.00 93.62 124 LEU A N 1
ATOM 975 C CA . LEU A 1 124 ? 2.336 6.058 -2.118 1.00 93.62 124 LEU A CA 1
ATOM 976 C C . LEU A 1 124 ? 1.344 5.620 -1.045 1.00 93.62 124 LEU A C 1
ATOM 978 O O . LEU A 1 124 ? 1.544 4.582 -0.420 1.00 93.62 124 LEU A O 1
ATOM 982 N N . ARG A 1 125 ? 0.280 6.389 -0.833 1.00 93.75 125 ARG A N 1
ATOM 983 C CA . ARG A 1 125 ? -0.838 6.022 0.032 1.00 93.75 125 ARG A CA 1
ATOM 984 C C . ARG A 1 125 ? -2.020 5.595 -0.820 1.00 93.75 125 ARG A C 1
ATOM 986 O O . ARG A 1 125 ? -2.565 6.405 -1.560 1.00 93.75 125 ARG A O 1
ATOM 993 N N . ILE A 1 126 ? -2.432 4.351 -0.641 1.00 95.88 126 ILE A N 1
ATOM 994 C CA . ILE A 1 126 ? -3.629 3.761 -1.229 1.00 95.88 126 ILE A CA 1
ATOM 995 C C . ILE A 1 126 ? -4.682 3.705 -0.124 1.00 95.88 126 ILE A C 1
ATOM 997 O O . ILE A 1 126 ? -4.477 3.043 0.895 1.00 95.88 126 ILE A O 1
ATOM 1001 N N . 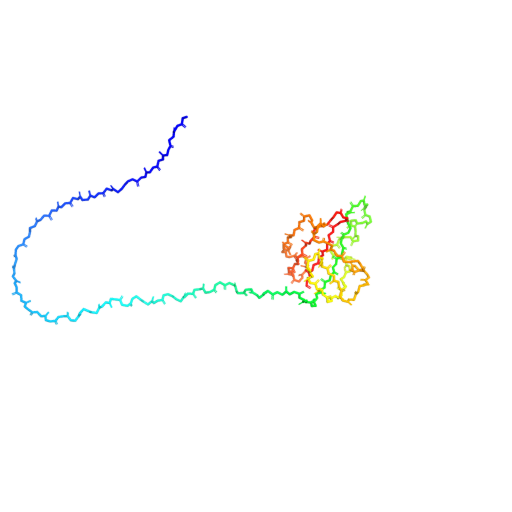THR A 1 127 ? -5.779 4.433 -0.285 1.00 94.75 127 THR A N 1
ATOM 1002 C CA . THR A 1 127 ? -6.908 4.425 0.650 1.00 94.75 127 THR A CA 1
ATOM 1003 C C . THR A 1 127 ? -7.875 3.318 0.257 1.00 94.75 127 THR A C 1
ATOM 1005 O O . THR A 1 127 ? -8.229 3.184 -0.912 1.00 94.75 127 THR A O 1
ATOM 1008 N N . ILE A 1 128 ? -8.289 2.534 1.245 1.00 94.69 128 ILE A N 1
ATOM 1009 C CA . ILE A 1 128 ? -9.283 1.467 1.127 1.00 94.69 128 ILE A CA 1
ATOM 1010 C C . ILE A 1 128 ? -10.296 1.621 2.263 1.00 94.69 128 ILE A C 1
ATOM 1012 O O . ILE A 1 128 ? -10.021 2.290 3.261 1.00 94.69 128 ILE A O 1
ATOM 1016 N N . GLN A 1 129 ? -11.434 0.944 2.158 1.00 90.00 129 GLN A N 1
ATOM 1017 C CA . GLN A 1 129 ? -12.549 1.084 3.100 1.00 90.00 129 GLN A CA 1
ATOM 1018 C C . GLN A 1 129 ? -12.149 0.980 4.589 1.00 90.00 129 GLN A C 1
ATOM 1020 O O . GLN A 1 129 ? -12.649 1.719 5.443 1.00 90.00 129 GLN A O 1
ATOM 1025 N N . ASP A 1 130 ? -11.230 0.076 4.938 1.00 86.00 130 ASP A N 1
ATOM 1026 C CA . ASP A 1 130 ? -10.812 -0.147 6.327 1.00 86.00 130 ASP A CA 1
ATOM 1027 C C . ASP A 1 130 ? -9.568 0.648 6.765 1.00 86.00 130 ASP A C 1
ATOM 1029 O O . ASP A 1 130 ? -9.209 0.638 7.951 1.00 86.00 130 ASP A O 1
ATOM 1033 N N . GLY A 1 131 ? -8.982 1.444 5.866 1.00 91.25 131 GLY A N 1
ATOM 1034 C CA . GLY A 1 131 ? -7.869 2.322 6.190 1.00 91.25 131 GLY A CA 1
ATOM 1035 C C . GLY A 1 131 ? -6.991 2.684 4.996 1.00 91.25 131 GLY A C 1
ATOM 1036 O O . GLY A 1 131 ? -7.430 3.278 4.014 1.00 91.25 131 GLY A O 1
ATOM 1037 N N . SER A 1 132 ? -5.688 2.446 5.105 1.00 92.44 132 SER A N 1
ATOM 1038 C CA . SER A 1 132 ? -4.748 2.746 4.027 1.00 92.44 132 SER A CA 1
ATOM 1039 C C . SER A 1 132 ? -3.557 1.800 4.013 1.00 92.44 132 SER A C 1
ATOM 1041 O O . SER A 1 132 ? -3.052 1.406 5.064 1.00 92.44 132 SER A O 1
ATOM 1043 N N . VAL A 1 133 ? -3.071 1.512 2.811 1.00 93.56 133 VAL A N 1
ATOM 1044 C CA . VAL A 1 133 ? -1.813 0.813 2.547 1.00 93.56 133 VAL A CA 1
ATOM 1045 C C . VAL A 1 133 ? -0.800 1.830 2.038 1.00 93.56 133 VAL A C 1
ATOM 1047 O O . VAL A 1 133 ? -1.111 2.663 1.190 1.00 93.56 133 VAL A O 1
ATOM 1050 N N . LEU A 1 134 ? 0.405 1.795 2.587 1.00 92.94 134 LEU A N 1
ATOM 1051 C CA . LEU A 1 134 ? 1.496 2.696 2.238 1.00 92.94 134 LEU A CA 1
ATOM 1052 C C . LEU A 1 134 ? 2.624 1.896 1.618 1.00 92.94 134 LEU A C 1
ATOM 1054 O O . LEU A 1 134 ? 3.002 0.879 2.192 1.00 92.94 134 LEU A O 1
ATOM 1058 N N . LEU A 1 135 ? 3.175 2.383 0.510 1.00 93.75 135 LEU A N 1
ATOM 1059 C CA . LEU A 1 135 ? 4.280 1.753 -0.212 1.00 93.75 135 LEU A CA 1
ATOM 1060 C C . LEU A 1 135 ? 5.483 2.704 -0.269 1.00 93.75 135 LEU A C 1
ATOM 1062 O O . LEU A 1 135 ? 5.303 3.892 -0.563 1.00 93.75 135 LEU A O 1
ATOM 1066 N N . GLN A 1 136 ? 6.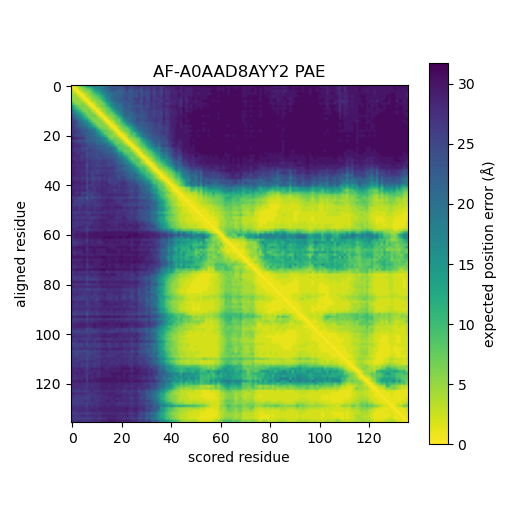684 2.187 0.006 1.00 90.62 136 GLN A N 1
ATOM 1067 C CA . GLN A 1 136 ? 7.959 2.918 -0.023 1.00 90.62 136 GLN A CA 1
ATOM 1068 C C . GLN A 1 136 ? 9.076 2.094 -0.666 1.00 90.62 136 GLN A C 1
ATOM 1070 O O . GLN A 1 136 ? 9.106 0.865 -0.433 1.00 90.62 136 GLN A O 1
#

Mean predicted aligned error: 15.66 Å

Radius of gyration: 31.05 Å; Cα contacts (8 Å, |Δi|>4): 173; chains: 1; bounding box: 55×70×79 Å

Sequence (136 aa):
MTTLTDCTIGSTTTDNNNIKPLSEMTGSVHSPTSPKAPMQTGPKHKLIYEADVQVCRLNHTRTIVSKIMNSRYLRRWESHRIVLDHNEMRSTTPTGFMELAVPYSSIEDVHIVSRWDAGQKFCLRITIQDGSVLLQ

Organism: Biomphalaria pfeifferi (NCBI:txid112525)

Secondary structure (DSSP, 8-state):
------------------------------------------PPPPP-SEEEEEEEEEE---SHHHHHHTSTTT---EEEEEEE-SSEEEESS--GGGSS-EEGGGEEEEEEETT-STT---EEEEEETTEEEEE-

pLDDT: mean 74.67, std 22.53, range [31.16, 97.75]

Nearest PDB structures (foldseek):
  1ym7-assembly4_D  TM=7.297E-01  e=1.789E-03  Bos taurus
  1ym7-assembly1_A  TM=7.297E-01  e=1.997E-03  Bos taurus
  1ym7-assembly3_C  TM=7.292E-01  e=2.355E-03  Bos taurus
  2bcj-assembly1_A  TM=7.290E-01  e=4.811E-03  Bos taurus
  1fb8-assembly1_A  TM=5.821E-01  e=7.069E-03  Homo sapiens

InterPro domains:
  IPR052813 C-Maf-inducing protein [PTHR25480] (44-136)
  IPR056429 C-Maf-inducing protein, PH domain [PF23066] (44-136)

Solvent-accessible surface area (backbone atoms only — not comparable to full-atom values): 8931 Å² total; per-residue (Å²): 133,88,82,88,82,86,87,80,91,84,82,88,86,88,90,85,90,86,83,88,84,92,75,92,73,96,70,83,88,74,74,82,79,69,80,77,72,80,79,80,76,67,92,84,82,79,94,75,52,64,48,80,33,37,37,32,69,40,66,63,66,84,46,73,66,44,47,54,46,64,28,87,87,59,58,67,72,44,84,36,43,37,36,60,54,96,63,33,39,33,39,83,63,55,47,84,88,32,49,60,62,47,44,56,90,50,53,78,45,78,44,80,39,76,57,66,48,98,84,57,42,61,29,42,39,37,31,32,91,68,27,34,44,34,42,77

Foldseek 3Di:
DDDDDDDDDDDDDDDDDDDDDDDDDDDDPDDPPDPPPPPPPPDDDDDDFKDWWKKWWQFDDPDPVSVVCPPLPNIDIDIFIWGNDDFWIATPPLDDPRVDTGGPVQFPDWDWDAQSDPVRDIWIWTAGPGGIMIID